Protein AF-A0A939KIR7-F1 (afdb_monomer_lite)

Radius of gyration: 14.76 Å; chains: 1; bounding box: 36×26×42 Å

pLDDT: mean 85.83, std 11.79, range [40.06, 96.12]

Sequence (122 aa):
MDHYVKINYIVDLPLNETLKGNFERYLEDIGKSREGYKNYLMEQFLKDSVRDLLEEIREDYRNFDGAFVLNMRNERIKGIFKSSMLVKASVDEPLRRKFFQRFTELTGGEDLRVEINLNCMI

Organism: NCBI:txid2817862

Foldseek 3Di:
DFDWAWAKKKKKAALDPLLQVQLCVVCVVVVNNVVPDDPVSVFVSLCVLCVVLQVVVCVVVVQWDFGWDWDDDDRMITTIGTTPDIDTPVSNPVSVVVSVVSSCVSRVNPDIDIDGDRPPDD

Secondary structure (DSSP, 8-state):
-PPEEEEEEEEEEE--HHHHHHHHHHHHHTT-GGG-S-HHHHHHHHHHTTHHHHHHHHHH-TT---EEEEEEETTEEEEEEEEEEEEEHHHHHHHHHHHHHHHHHHHTTSS-EEEE------

Structure (mmCIF, N/CA/C/O backbone):
data_AF-A0A939KIR7-F1
#
_entry.id   AF-A0A939KIR7-F1
#
loop_
_atom_site.group_PDB
_atom_site.id
_atom_site.type_symbol
_atom_site.label_atom_id
_atom_site.label_alt_id
_atom_site.label_comp_id
_atom_site.label_asym_id
_atom_site.label_entity_id
_atom_site.label_seq_id
_atom_site.pdbx_PDB_ins_code
_atom_site.Cartn_x
_atom_site.Cartn_y
_atom_site.Cartn_z
_atom_site.occupancy
_atom_site.B_iso_or_equiv
_atom_site.auth_seq_id
_atom_site.auth_comp_id
_atom_site.auth_asym_id
_atom_site.auth_atom_id
_atom_site.pdbx_PDB_model_num
ATOM 1 N N . MET A 1 1 ? 17.348 -7.433 -23.626 1.00 65.81 1 MET A N 1
ATOM 2 C CA . MET A 1 1 ? 17.065 -6.015 -23.327 1.00 65.81 1 MET A CA 1
ATOM 3 C C . MET A 1 1 ? 16.000 -5.985 -22.256 1.00 65.81 1 MET A C 1
ATOM 5 O O . MET A 1 1 ? 15.020 -6.706 -22.389 1.00 65.81 1 MET A O 1
ATOM 9 N N . ASP A 1 2 ? 16.232 -5.227 -21.192 1.00 79.06 2 ASP A N 1
ATOM 10 C CA . ASP A 1 2 ? 15.220 -4.982 -20.167 1.00 79.06 2 ASP A CA 1
ATOM 11 C C . ASP A 1 2 ? 14.223 -3.961 -20.727 1.00 79.06 2 ASP A C 1
ATOM 13 O O . ASP A 1 2 ? 14.640 -2.917 -21.232 1.00 79.06 2 ASP A O 1
ATOM 17 N N . HIS A 1 3 ? 12.939 -4.307 -20.750 1.00 84.81 3 HIS A N 1
ATOM 18 C CA . HIS A 1 3 ? 11.891 -3.447 -21.297 1.00 84.81 3 HIS A CA 1
ATOM 19 C C . HIS A 1 3 ? 11.282 -2.599 -20.182 1.00 84.81 3 HIS A C 1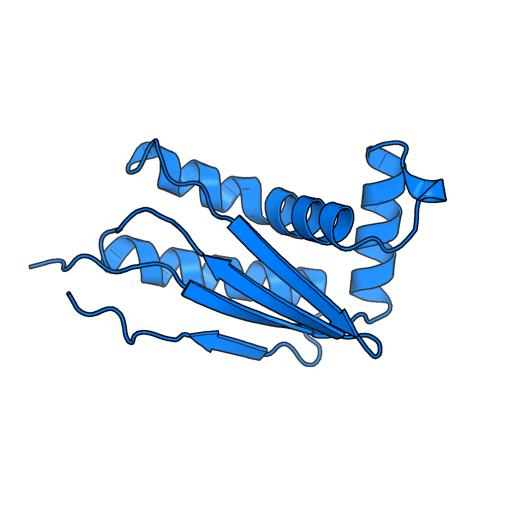
ATOM 21 O O . HIS A 1 3 ? 11.390 -2.935 -19.003 1.00 84.81 3 HIS A O 1
ATOM 27 N N . TYR A 1 4 ? 10.659 -1.483 -20.550 1.00 86.31 4 TYR A N 1
ATOM 28 C CA . TYR A 1 4 ? 9.996 -0.606 -19.594 1.00 86.31 4 TYR A CA 1
ATOM 29 C C . TYR A 1 4 ? 8.518 -0.974 -19.474 1.00 86.31 4 TYR A C 1
ATOM 31 O O . TYR A 1 4 ? 7.858 -1.256 -20.470 1.00 86.31 4 TYR A O 1
ATOM 39 N N . VAL A 1 5 ? 8.001 -0.959 -18.252 1.00 85.25 5 VAL A N 1
ATOM 40 C CA . VAL A 1 5 ? 6.625 -1.307 -17.905 1.00 85.25 5 VAL A CA 1
ATOM 41 C C . VAL A 1 5 ? 6.005 -0.215 -17.047 1.00 85.25 5 VAL A C 1
ATOM 43 O O . VAL A 1 5 ? 6.693 0.525 -16.337 1.00 85.25 5 VAL A O 1
ATOM 46 N N . LYS A 1 6 ? 4.677 -0.122 -17.096 1.00 86.19 6 LYS A N 1
ATOM 47 C CA . LYS A 1 6 ? 3.906 0.728 -16.192 1.00 86.19 6 LYS A CA 1
ATOM 48 C C . LYS A 1 6 ? 3.403 -0.093 -15.013 1.00 86.19 6 LYS A C 1
ATOM 50 O O . LYS A 1 6 ? 2.712 -1.089 -15.212 1.00 86.19 6 LYS A O 1
ATOM 55 N N . ILE A 1 7 ? 3.678 0.368 -13.797 1.00 87.06 7 ILE A N 1
ATOM 56 C CA . ILE A 1 7 ? 3.148 -0.265 -12.588 1.00 87.06 7 ILE A CA 1
ATOM 57 C C . ILE A 1 7 ? 1.664 0.086 -12.436 1.00 87.06 7 ILE A C 1
ATOM 59 O O . ILE A 1 7 ? 1.319 1.253 -12.237 1.00 87.06 7 ILE A O 1
ATOM 63 N N . ASN A 1 8 ? 0.810 -0.938 -12.527 1.00 87.56 8 ASN A N 1
ATOM 64 C CA . ASN A 1 8 ? -0.629 -0.898 -12.263 1.00 87.56 8 ASN A CA 1
ATOM 65 C C . ASN A 1 8 ? -1.050 -2.203 -11.563 1.00 87.56 8 ASN A C 1
ATOM 67 O O . ASN A 1 8 ? -1.301 -3.218 -12.218 1.00 87.56 8 ASN A O 1
ATOM 71 N N . TYR A 1 9 ? -1.133 -2.184 -10.236 1.00 87.88 9 TYR A N 1
ATOM 72 C CA . TYR A 1 9 ? -1.573 -3.327 -9.437 1.00 87.88 9 TYR A CA 1
ATOM 73 C C . TYR A 1 9 ? -2.995 -3.075 -8.949 1.00 87.88 9 TYR A C 1
ATOM 75 O O . TYR A 1 9 ? -3.258 -2.088 -8.262 1.00 87.88 9 TYR A O 1
ATOM 83 N N . ILE A 1 10 ? -3.930 -3.946 -9.314 1.00 86.75 10 ILE A N 1
ATOM 84 C CA . ILE A 1 10 ? -5.287 -3.913 -8.772 1.00 86.75 10 ILE A CA 1
ATOM 85 C C . ILE A 1 10 ? -5.221 -4.532 -7.387 1.00 86.75 10 ILE A C 1
ATOM 87 O O . ILE A 1 10 ? -4.639 -5.597 -7.212 1.00 86.75 10 ILE A O 1
ATOM 91 N N . VAL A 1 11 ? -5.817 -3.863 -6.412 1.00 87.25 11 VAL A N 1
ATOM 92 C CA . VAL A 1 11 ? -5.836 -4.303 -5.023 1.00 87.25 11 VAL A CA 1
ATOM 93 C C . VAL A 1 11 ? -7.286 -4.503 -4.607 1.00 87.25 11 VAL A C 1
ATOM 95 O O . VAL A 1 11 ? -8.101 -3.590 -4.741 1.00 87.25 11 VAL A O 1
ATOM 98 N N . ASP A 1 12 ? -7.605 -5.693 -4.113 1.00 89.94 12 ASP A N 1
ATOM 99 C CA . ASP A 1 12 ? -8.893 -6.045 -3.520 1.00 89.94 12 ASP A CA 1
ATOM 100 C C . ASP A 1 12 ? -8.630 -6.711 -2.162 1.00 89.94 12 ASP A C 1
ATOM 102 O O . ASP A 1 12 ? -8.223 -7.874 -2.091 1.00 89.94 12 ASP A O 1
ATOM 106 N N . LEU A 1 13 ? -8.798 -5.927 -1.093 1.00 90.38 13 LEU A N 1
ATOM 107 C CA . LEU A 1 13 ? -8.532 -6.320 0.293 1.00 90.38 13 LEU A CA 1
ATOM 108 C C . LEU A 1 13 ? -9.849 -6.511 1.050 1.00 90.38 13 LEU A C 1
ATOM 110 O O . LEU A 1 13 ? -10.738 -5.656 0.932 1.00 90.38 13 LEU A O 1
ATOM 114 N N . PRO A 1 14 ? -9.976 -7.549 1.890 1.00 90.25 14 PRO A N 1
ATOM 115 C CA . PRO A 1 14 ? -11.029 -7.584 2.890 1.00 90.25 14 PRO A CA 1
ATOM 116 C C . PRO A 1 14 ? -10.722 -6.572 3.999 1.00 90.25 14 PRO A C 1
ATOM 118 O O . PRO A 1 14 ? -9.600 -6.484 4.496 1.00 90.25 14 PRO A O 1
ATOM 121 N N . LEU A 1 15 ? -11.734 -5.822 4.426 1.00 89.25 15 LEU A N 1
ATOM 122 C CA . LEU A 1 15 ? -11.687 -5.005 5.636 1.00 89.25 15 LEU A CA 1
ATOM 123 C C . LEU A 1 15 ? -11.978 -5.903 6.848 1.00 89.25 15 LEU A C 1
ATOM 125 O O . LEU A 1 15 ? -12.980 -5.727 7.536 1.00 89.25 15 LEU A O 1
ATOM 129 N N . ASN A 1 16 ? -11.137 -6.914 7.061 1.00 91.12 16 ASN A N 1
ATOM 130 C CA . ASN A 1 16 ? -11.252 -7.824 8.197 1.00 91.12 16 ASN A CA 1
ATOM 131 C C . ASN A 1 16 ? -10.721 -7.179 9.489 1.00 91.12 16 ASN A C 1
ATOM 133 O O . ASN A 1 16 ? -10.157 -6.084 9.473 1.00 91.12 16 ASN A O 1
ATOM 137 N N . GLU A 1 17 ? -10.899 -7.863 10.618 1.00 91.88 17 GLU A N 1
ATOM 138 C CA . GLU A 1 17 ? -10.523 -7.341 11.938 1.00 91.88 17 GLU A CA 1
ATOM 139 C C . GLU A 1 17 ? -9.021 -7.029 12.050 1.00 91.88 17 GLU A C 1
ATOM 141 O O . GLU A 1 17 ? -8.638 -6.056 12.697 1.00 91.88 17 GLU A O 1
ATOM 146 N N . THR A 1 18 ? -8.161 -7.784 11.358 1.00 92.88 18 THR A N 1
ATOM 147 C CA . THR A 1 18 ? -6.719 -7.500 11.301 1.00 92.88 18 THR A CA 1
ATOM 148 C C . THR A 1 18 ? -6.436 -6.172 10.604 1.00 92.88 18 THR A C 1
ATOM 150 O O . THR A 1 18 ? -5.720 -5.329 11.152 1.00 92.88 18 THR A O 1
ATOM 153 N N . LEU A 1 19 ? -7.020 -5.946 9.422 1.00 92.69 19 LEU A N 1
ATOM 154 C CA . LEU A 1 19 ? -6.824 -4.701 8.684 1.00 92.69 19 LEU A CA 1
ATOM 155 C C . LEU A 1 19 ? -7.447 -3.505 9.416 1.00 92.69 19 LEU A C 1
ATOM 157 O O . LEU A 1 19 ? -6.821 -2.447 9.486 1.00 92.69 19 LEU A O 1
ATOM 161 N N . LYS A 1 20 ? -8.637 -3.687 10.004 1.00 92.81 20 LYS A N 1
ATOM 162 C CA . LYS A 1 20 ? -9.310 -2.692 10.855 1.00 92.81 20 LYS A CA 1
ATOM 163 C C . LYS A 1 20 ? -8.424 -2.286 12.032 1.00 92.81 20 LYS A C 1
ATOM 165 O O . LYS A 1 20 ? -8.115 -1.108 12.172 1.00 92.81 20 LYS A O 1
ATOM 170 N N . GLY A 1 21 ? -7.910 -3.250 12.797 1.00 94.00 21 GLY A N 1
ATOM 171 C CA . GLY A 1 21 ? -7.037 -2.972 13.941 1.00 94.00 21 GLY A CA 1
ATOM 172 C C . GLY A 1 21 ? -5.697 -2.331 13.554 1.00 94.00 21 GLY A C 1
ATOM 173 O O . GLY A 1 21 ? -5.176 -1.482 14.277 1.00 94.00 21 GLY A O 1
ATOM 174 N N . ASN A 1 22 ? -5.126 -2.685 12.398 1.00 94.44 22 ASN A N 1
ATOM 175 C CA . ASN A 1 22 ? -3.944 -1.998 11.865 1.00 94.44 22 ASN A CA 1
ATOM 176 C C . ASN A 1 22 ? -4.249 -0.538 11.502 1.00 94.44 22 ASN A C 1
ATOM 178 O O . ASN A 1 22 ? -3.464 0.356 11.819 1.00 94.44 22 ASN A O 1
ATOM 182 N N . PHE A 1 23 ? -5.395 -0.299 10.869 1.00 94.94 23 PHE A N 1
ATOM 183 C CA . PHE A 1 23 ? -5.815 1.035 10.466 1.00 94.94 23 PHE A CA 1
ATOM 184 C C . PHE A 1 23 ? -6.199 1.920 11.660 1.00 94.94 23 PHE A C 1
ATOM 186 O O . PHE A 1 23 ? -5.847 3.095 11.686 1.00 94.94 23 PHE A O 1
ATOM 193 N N . GLU A 1 24 ? -6.863 1.375 12.676 1.00 94.94 24 GLU A N 1
ATOM 194 C CA . GLU A 1 24 ? -7.224 2.108 13.895 1.00 94.94 24 GLU A CA 1
ATOM 195 C C . GLU A 1 24 ? -5.989 2.582 14.662 1.00 94.94 24 GLU A C 1
ATOM 197 O O . GLU A 1 24 ? -5.909 3.762 15.005 1.00 94.94 24 GLU A O 1
ATOM 202 N N . ARG A 1 25 ? -4.980 1.714 14.822 1.00 95.12 25 ARG A N 1
ATOM 203 C CA . ARG A 1 25 ? -3.680 2.102 15.397 1.00 95.12 25 ARG A CA 1
ATOM 204 C C . ARG A 1 25 ? -3.007 3.207 14.588 1.00 95.12 25 ARG A C 1
ATOM 206 O O . ARG A 1 25 ? -2.542 4.188 15.153 1.00 95.12 25 ARG A O 1
ATOM 213 N N . TYR A 1 26 ? -3.032 3.099 13.261 1.00 96.06 26 TYR A N 1
ATOM 214 C CA . TYR A 1 26 ? -2.517 4.156 12.393 1.00 96.06 26 TYR A CA 1
ATOM 215 C C . TYR A 1 26 ? -3.248 5.491 12.599 1.00 96.06 26 TYR A C 1
ATOM 217 O O . TYR A 1 26 ? -2.609 6.541 12.660 1.00 96.06 26 TYR A O 1
ATOM 225 N N . LEU A 1 27 ? -4.579 5.474 12.730 1.00 96.12 27 LEU A N 1
ATOM 226 C CA . LEU A 1 27 ? -5.352 6.685 13.005 1.00 96.12 27 LEU A CA 1
ATOM 227 C C . LEU A 1 27 ? -5.009 7.296 14.368 1.00 96.12 27 LEU A C 1
ATOM 229 O O . LEU A 1 27 ? -4.994 8.523 14.480 1.00 96.12 27 LEU A O 1
ATOM 233 N N . GLU A 1 28 ? -4.740 6.477 15.384 1.00 95.12 28 GLU A N 1
ATOM 234 C CA . GLU A 1 28 ? -4.248 6.935 16.689 1.00 95.12 28 GLU A CA 1
ATOM 235 C C . GLU A 1 28 ? -2.880 7.606 16.571 1.00 95.12 28 GLU A C 1
ATOM 237 O O . GLU A 1 28 ? -2.727 8.743 17.026 1.00 95.12 28 GLU A O 1
ATOM 242 N N . ASP A 1 29 ? -1.936 6.973 15.873 1.00 95.00 29 ASP A N 1
ATOM 243 C CA . ASP A 1 29 ? -0.572 7.479 15.688 1.00 95.00 29 ASP A CA 1
ATOM 244 C C . ASP A 1 29 ? -0.538 8.854 15.003 1.00 95.00 29 ASP A C 1
ATOM 246 O O . ASP A 1 29 ? 0.293 9.704 15.331 1.00 95.00 29 ASP A O 1
ATOM 250 N N . ILE A 1 30 ? -1.465 9.111 14.072 1.00 95.00 30 ILE A N 1
ATOM 251 C CA . ILE A 1 30 ? -1.565 10.399 13.366 1.00 95.00 30 ILE A CA 1
ATOM 252 C C . ILE A 1 30 ? -2.579 11.373 13.993 1.00 95.00 30 ILE A C 1
ATOM 254 O O . ILE A 1 30 ? -2.841 12.434 13.419 1.00 95.00 30 ILE A O 1
ATOM 258 N N . GLY A 1 31 ? -3.179 11.030 15.139 1.00 93.12 31 GLY A N 1
ATOM 259 C CA . GLY A 1 31 ? -4.130 11.884 15.861 1.00 93.12 31 GLY A CA 1
ATOM 260 C C . GLY A 1 31 ? -5.490 12.072 15.173 1.00 93.12 31 GLY A C 1
ATOM 261 O O . GLY A 1 31 ? -6.162 13.081 15.396 1.00 93.12 31 GLY A O 1
ATOM 262 N N . LYS A 1 32 ? -5.909 11.123 14.328 1.00 93.81 32 LYS A N 1
ATOM 263 C CA . LYS A 1 32 ? -7.142 11.169 13.517 1.00 93.81 32 LYS A CA 1
ATOM 264 C C . LYS A 1 32 ? -8.166 10.080 13.853 1.00 93.81 32 LYS A C 1
ATOM 266 O O . LYS A 1 32 ? -9.100 9.877 13.081 1.00 93.81 32 LYS A O 1
ATOM 271 N N . SER A 1 33 ? -8.083 9.425 15.012 1.00 89.00 33 SER A N 1
ATOM 272 C CA . SER A 1 33 ? -9.014 8.349 15.421 1.00 89.00 33 SER A CA 1
ATOM 273 C C . SER A 1 33 ? -10.496 8.728 15.320 1.00 89.00 33 SER A C 1
ATOM 275 O O . SER A 1 33 ? -11.339 7.892 15.014 1.00 89.00 33 SER A O 1
ATOM 277 N N . ARG A 1 34 ? -10.834 10.010 15.519 1.00 87.69 34 ARG A N 1
ATOM 278 C CA . ARG A 1 34 ? -12.218 10.517 15.431 1.00 87.69 34 ARG A CA 1
ATOM 279 C C . ARG A 1 34 ? -12.762 10.622 14.004 1.00 87.69 34 ARG A C 1
ATOM 281 O O . ARG A 1 34 ? -13.956 10.842 13.832 1.00 87.69 34 ARG A O 1
ATOM 288 N N . GLU A 1 35 ? -11.909 10.522 12.989 1.00 87.50 35 GLU A N 1
ATOM 289 C CA . GLU A 1 35 ? -12.314 10.654 11.588 1.00 87.50 35 GLU A CA 1
ATOM 290 C C . GLU A 1 35 ? -12.878 9.355 10.997 1.00 87.50 35 GLU A C 1
ATOM 292 O O . GLU A 1 35 ? -13.615 9.415 10.010 1.00 87.50 35 GLU A O 1
ATOM 297 N N . GLY A 1 36 ? -12.567 8.207 11.607 1.00 84.88 36 GLY A N 1
ATOM 298 C CA . GLY A 1 36 ? -13.019 6.889 11.170 1.00 84.88 36 GLY A CA 1
ATOM 299 C C . GLY A 1 36 ? -12.488 6.471 9.792 1.00 84.88 36 GLY A C 1
ATOM 300 O O . GLY A 1 36 ? -11.439 6.917 9.324 1.00 84.88 36 GLY A O 1
ATOM 301 N N . TYR A 1 37 ? -13.236 5.593 9.123 1.00 86.00 37 TYR A N 1
ATOM 302 C CA . TYR A 1 37 ? -12.857 4.963 7.856 1.00 86.00 37 TYR A CA 1
ATOM 303 C C . TYR A 1 37 ? -13.168 5.863 6.652 1.00 86.00 37 TYR A C 1
ATOM 305 O O . TYR A 1 37 ? -14.172 5.686 5.961 1.00 86.00 37 TYR A O 1
ATOM 313 N N . LYS A 1 38 ? -12.295 6.839 6.3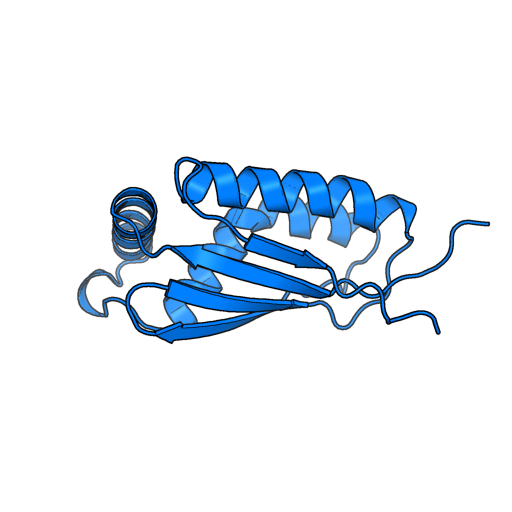81 1.00 89.56 38 LYS A N 1
ATOM 314 C CA . LYS A 1 38 ? -12.357 7.675 5.167 1.00 89.56 38 LYS A CA 1
ATOM 315 C C . LYS A 1 38 ? -11.391 7.172 4.096 1.00 89.56 38 LYS A C 1
ATOM 317 O O . LYS A 1 38 ? -10.252 6.835 4.406 1.00 89.56 38 LYS A O 1
ATOM 322 N N . ASN A 1 39 ? -11.804 7.220 2.826 1.00 89.81 39 ASN A N 1
ATOM 323 C CA . ASN A 1 39 ? -10.991 6.722 1.706 1.00 89.81 39 ASN A CA 1
ATOM 324 C C . ASN A 1 39 ? -9.589 7.343 1.653 1.00 89.81 39 ASN A C 1
ATOM 326 O O . ASN A 1 39 ? -8.626 6.603 1.527 1.00 89.81 39 ASN A O 1
ATOM 330 N N . TYR A 1 40 ? -9.446 8.666 1.805 1.00 91.12 40 TYR A N 1
ATOM 331 C CA . TYR A 1 40 ? -8.120 9.300 1.736 1.00 91.12 40 TYR A CA 1
ATOM 332 C C . TYR A 1 40 ? -7.200 8.896 2.899 1.00 91.12 40 TYR A C 1
ATOM 334 O O . TYR A 1 40 ? -5.986 8.862 2.729 1.00 91.12 40 TYR A O 1
ATOM 342 N N . LEU A 1 41 ? -7.759 8.583 4.077 1.00 93.56 41 LEU A N 1
ATOM 343 C CA . LEU A 1 41 ? -6.982 8.080 5.214 1.00 93.56 41 LEU A CA 1
ATOM 344 C C . LEU A 1 41 ? -6.541 6.645 4.959 1.00 93.56 41 LEU A C 1
ATOM 346 O O . LEU A 1 41 ? -5.399 6.306 5.242 1.00 93.56 41 LEU A O 1
ATOM 350 N N . MET A 1 42 ? -7.418 5.828 4.373 1.00 93.19 42 MET A N 1
ATOM 351 C CA . MET A 1 42 ? -7.074 4.477 3.943 1.00 93.19 42 MET A CA 1
ATOM 352 C C . MET A 1 42 ? -6.002 4.497 2.845 1.00 93.19 42 MET A C 1
ATOM 354 O O . MET A 1 42 ? -5.028 3.762 2.924 1.00 93.19 42 MET A O 1
ATOM 358 N N . GLU A 1 43 ? -6.122 5.378 1.850 1.00 93.75 43 GLU A N 1
ATOM 359 C CA . GLU A 1 43 ? -5.099 5.578 0.815 1.00 93.75 43 GLU A CA 1
ATOM 360 C C . GLU A 1 43 ? -3.751 5.969 1.420 1.00 93.75 43 GLU A C 1
ATOM 362 O O . GLU A 1 43 ? -2.722 5.414 1.033 1.00 93.75 43 GLU A O 1
ATOM 367 N N . GLN A 1 44 ? -3.757 6.892 2.386 1.00 93.69 44 GLN A N 1
ATOM 368 C CA . GLN A 1 44 ? -2.548 7.304 3.089 1.00 93.69 44 GLN A CA 1
ATOM 369 C C . GLN A 1 44 ? -1.949 6.143 3.892 1.00 93.69 44 GLN A C 1
ATOM 371 O O . GLN A 1 44 ? -0.761 5.875 3.761 1.00 93.69 44 GLN A O 1
ATOM 376 N N . PHE A 1 45 ? -2.774 5.403 4.633 1.00 95.00 45 PHE A N 1
ATOM 377 C CA . PHE A 1 45 ? -2.362 4.220 5.383 1.00 95.00 45 PHE A CA 1
ATOM 378 C C . PHE A 1 45 ? -1.720 3.156 4.486 1.00 95.00 45 PHE A C 1
ATOM 380 O O . PHE A 1 45 ? -0.600 2.723 4.759 1.00 95.00 45 PHE A O 1
ATOM 387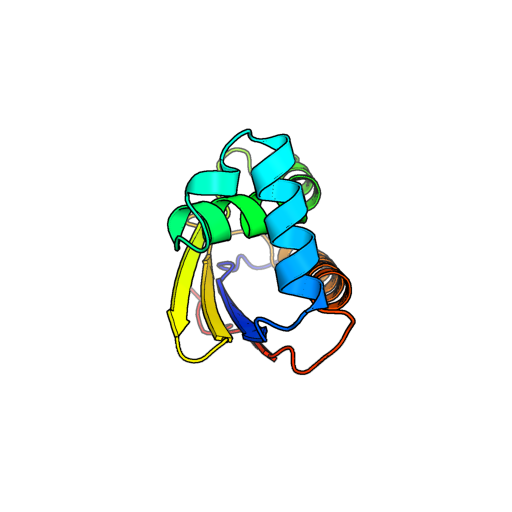 N N . LEU A 1 46 ? -2.375 2.763 3.385 1.00 93.44 46 LEU A N 1
ATOM 388 C CA . LEU A 1 46 ? -1.809 1.765 2.474 1.00 93.44 46 LEU A CA 1
ATOM 389 C C . LEU A 1 46 ? -0.522 2.283 1.821 1.00 93.44 46 LEU A C 1
ATOM 391 O O . LEU A 1 46 ? 0.423 1.514 1.665 1.00 93.44 46 LEU A O 1
ATOM 395 N N . LYS A 1 47 ? -0.436 3.578 1.492 1.00 93.25 47 LYS A N 1
ATOM 396 C CA . LYS A 1 47 ? 0.791 4.184 0.957 1.00 93.25 47 LYS A CA 1
ATOM 397 C C . LYS A 1 47 ? 1.935 4.174 1.968 1.00 93.25 47 LYS A C 1
ATOM 399 O O . LYS A 1 47 ? 3.044 3.780 1.615 1.00 93.25 47 LYS A O 1
ATOM 404 N N . ASP A 1 48 ? 1.665 4.572 3.205 1.00 94.50 48 ASP A N 1
ATOM 405 C CA . ASP A 1 48 ? 2.647 4.582 4.289 1.00 94.50 48 ASP A CA 1
ATOM 406 C C . ASP A 1 48 ? 3.115 3.155 4.610 1.00 94.50 48 ASP A C 1
ATOM 408 O O . ASP A 1 48 ? 4.303 2.933 4.845 1.00 94.50 48 ASP A O 1
ATOM 412 N N . SER A 1 49 ? 2.214 2.172 4.510 1.00 93.00 49 SER A N 1
ATOM 413 C CA . SER A 1 49 ? 2.520 0.758 4.738 1.00 93.00 49 SER A CA 1
ATOM 414 C C . SER A 1 49 ? 3.490 0.146 3.728 1.00 93.00 49 SER A C 1
ATOM 416 O O . SER A 1 49 ? 4.048 -0.904 4.018 1.00 93.00 49 SER A O 1
ATOM 418 N N . VAL A 1 50 ? 3.703 0.770 2.565 1.00 93.44 50 VAL A N 1
ATOM 419 C CA . VAL A 1 50 ? 4.672 0.331 1.541 1.00 93.44 50 VAL A CA 1
ATOM 420 C C . VAL A 1 50 ? 5.746 1.387 1.276 1.00 93.44 50 VAL A C 1
ATOM 422 O O . VAL A 1 50 ? 6.463 1.287 0.282 1.00 93.44 50 VAL A O 1
ATOM 425 N N . ARG A 1 51 ? 5.852 2.424 2.120 1.00 93.56 51 ARG A N 1
ATOM 426 C CA . ARG A 1 51 ? 6.714 3.591 1.874 1.00 93.56 51 ARG A CA 1
ATOM 427 C C . ARG A 1 51 ? 8.168 3.209 1.618 1.00 93.56 51 ARG A C 1
ATOM 429 O O . ARG A 1 51 ? 8.762 3.750 0.693 1.00 93.56 51 ARG A O 1
ATOM 436 N N . ASP A 1 52 ? 8.694 2.261 2.385 1.00 93.94 52 ASP A N 1
ATOM 437 C CA . ASP A 1 52 ? 10.046 1.719 2.234 1.00 93.94 52 ASP A CA 1
ATOM 438 C C . ASP A 1 52 ? 10.284 1.142 0.830 1.00 93.94 52 ASP A C 1
ATOM 440 O O . ASP A 1 52 ? 11.298 1.429 0.198 1.00 93.94 52 ASP A O 1
ATOM 444 N N . LEU A 1 53 ? 9.301 0.416 0.290 1.00 91.62 53 LEU A N 1
ATOM 445 C CA . LEU A 1 53 ? 9.366 -0.134 -1.067 1.00 91.62 53 LEU A CA 1
ATOM 446 C C . LEU A 1 53 ? 9.338 0.969 -2.134 1.00 91.62 53 LEU A C 1
ATOM 448 O O . LEU A 1 53 ? 9.990 0.860 -3.172 1.00 91.62 53 LEU A O 1
ATOM 452 N N . LEU A 1 54 ? 8.565 2.035 -1.897 1.00 91.69 54 LEU A N 1
ATOM 453 C CA . LEU A 1 54 ? 8.511 3.182 -2.809 1.00 91.69 54 LEU A CA 1
ATOM 454 C C . LEU A 1 54 ? 9.829 3.961 -2.801 1.00 91.69 54 LEU A C 1
ATOM 456 O O . LEU A 1 54 ? 10.238 4.473 -3.840 1.00 91.69 54 LEU A O 1
ATOM 460 N N . GLU A 1 55 ? 10.466 4.082 -1.638 1.00 92.31 55 GLU A N 1
ATOM 461 C CA . GLU A 1 55 ? 11.751 4.762 -1.471 1.00 92.31 55 GLU A CA 1
ATOM 462 C C . GLU A 1 55 ? 12.885 4.012 -2.174 1.00 92.31 55 GLU A C 1
ATOM 464 O O . GLU A 1 55 ? 13.635 4.653 -2.905 1.00 92.31 55 GLU A O 1
ATOM 469 N N . GLU A 1 56 ? 12.929 2.678 -2.076 1.00 91.69 56 GLU A N 1
ATOM 470 C CA . GLU A 1 56 ? 13.883 1.828 -2.814 1.00 91.69 56 GLU A CA 1
ATOM 471 C C . GLU A 1 56 ? 13.817 2.096 -4.327 1.00 91.69 56 GLU A C 1
ATOM 473 O O . GLU A 1 56 ? 14.831 2.292 -4.990 1.00 91.69 56 GLU A O 1
ATOM 478 N N . ILE A 1 57 ? 12.610 2.209 -4.888 1.00 90.69 57 ILE A N 1
ATOM 479 C CA . ILE A 1 57 ? 12.438 2.506 -6.319 1.00 90.69 57 ILE A CA 1
ATOM 480 C C . ILE A 1 57 ? 12.827 3.943 -6.653 1.00 90.69 57 ILE A C 1
ATOM 482 O O . ILE A 1 57 ? 13.308 4.212 -7.754 1.00 90.69 57 ILE A O 1
ATOM 486 N N . ARG A 1 58 ? 12.623 4.889 -5.733 1.00 92.62 58 ARG A N 1
ATOM 487 C CA . ARG A 1 58 ? 12.968 6.298 -5.961 1.00 92.62 58 ARG A CA 1
ATOM 488 C C . ARG A 1 58 ? 14.466 6.546 -6.070 1.00 92.62 58 ARG A C 1
ATOM 490 O O . ARG A 1 58 ? 14.834 7.579 -6.631 1.00 92.62 58 ARG A O 1
ATOM 497 N N . GLU A 1 59 ? 15.309 5.633 -5.594 1.00 91.38 59 GLU A N 1
ATOM 498 C CA . GLU A 1 59 ? 16.760 5.714 -5.798 1.00 91.38 59 GLU A CA 1
ATOM 499 C C . GLU A 1 59 ? 17.100 5.758 -7.296 1.00 91.38 59 GLU A C 1
ATOM 501 O O . GLU A 1 59 ? 17.845 6.638 -7.740 1.00 91.38 59 GLU A O 1
ATOM 506 N N .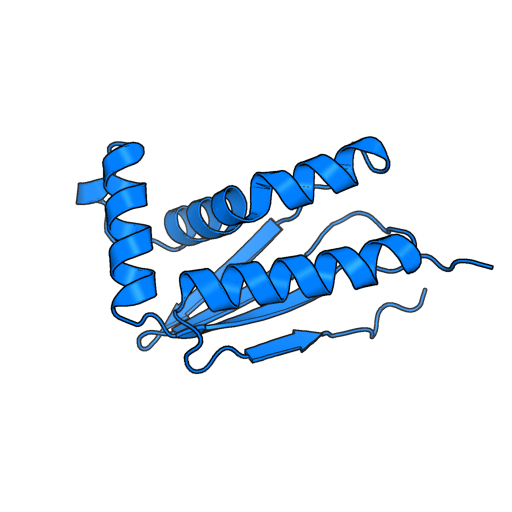 ASP A 1 60 ? 16.443 4.903 -8.084 1.00 90.31 60 ASP A N 1
ATOM 507 C CA . ASP A 1 60 ? 16.608 4.821 -9.539 1.00 90.31 60 ASP A CA 1
ATOM 508 C C . ASP A 1 60 ? 15.588 5.675 -10.315 1.00 90.31 60 ASP A C 1
ATOM 510 O O . ASP A 1 60 ? 15.877 6.186 -11.401 1.00 90.31 60 ASP A O 1
ATOM 514 N N . TYR A 1 61 ? 14.387 5.867 -9.761 1.00 90.19 61 TYR A N 1
ATOM 515 C CA . TYR A 1 61 ? 13.265 6.575 -10.384 1.00 90.19 61 TYR A CA 1
ATOM 516 C C . TYR A 1 61 ? 12.753 7.681 -9.462 1.00 90.19 61 TYR A C 1
ATOM 518 O O . TYR A 1 61 ? 11.662 7.591 -8.902 1.00 90.19 61 TYR A O 1
ATOM 526 N N . ARG A 1 62 ? 13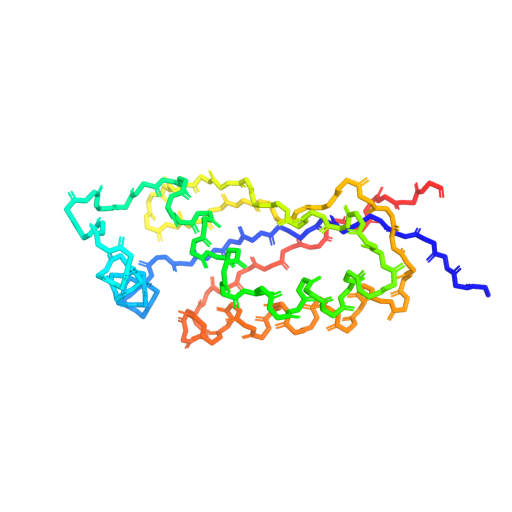.519 8.769 -9.328 1.00 87.75 62 ARG A N 1
ATOM 527 C CA . ARG A 1 62 ? 13.245 9.872 -8.377 1.00 87.75 62 ARG A CA 1
ATOM 528 C C . ARG A 1 62 ? 11.809 10.414 -8.379 1.00 87.75 62 ARG A C 1
ATOM 530 O O . ARG A 1 62 ? 11.330 10.859 -7.343 1.00 87.75 62 ARG A O 1
ATOM 537 N N . ASN A 1 63 ? 11.119 10.361 -9.518 1.00 86.44 63 ASN A N 1
ATOM 538 C CA . ASN A 1 63 ? 9.745 10.851 -9.675 1.00 86.44 63 ASN A CA 1
ATOM 539 C C . ASN A 1 63 ? 8.666 9.768 -9.466 1.00 86.44 63 ASN A C 1
ATOM 541 O O . ASN A 1 63 ? 7.508 9.987 -9.814 1.00 86.44 63 ASN A O 1
ATOM 545 N N . PHE A 1 64 ? 9.018 8.592 -8.940 1.00 89.06 64 PHE A N 1
ATOM 546 C CA . PHE A 1 64 ? 8.063 7.517 -8.679 1.00 89.06 64 PHE A CA 1
ATOM 547 C C . PHE A 1 64 ? 7.086 7.915 -7.560 1.00 89.06 64 PHE A C 1
ATOM 549 O O . PHE A 1 64 ? 7.445 8.069 -6.391 1.00 89.06 64 PHE A O 1
ATOM 556 N N . ASP A 1 65 ? 5.825 8.119 -7.923 1.00 86.31 65 ASP A N 1
ATOM 557 C CA . ASP A 1 65 ? 4.763 8.627 -7.053 1.00 86.31 65 ASP A CA 1
ATOM 558 C C . ASP A 1 65 ? 4.098 7.531 -6.210 1.00 86.31 65 ASP A C 1
ATOM 560 O O . ASP A 1 65 ? 3.919 7.728 -5.000 1.00 86.31 65 ASP A O 1
ATOM 564 N N . GLY A 1 66 ? 3.753 6.403 -6.841 1.00 86.81 66 GLY A N 1
ATOM 565 C CA . GLY A 1 66 ? 3.073 5.265 -6.221 1.00 86.81 66 GLY A CA 1
ATOM 566 C C . GLY A 1 66 ? 1.755 5.680 -5.563 1.00 86.81 66 GLY A C 1
ATOM 567 O O . GLY A 1 66 ? 1.675 5.825 -4.341 1.00 86.81 66 GLY A O 1
ATOM 568 N N . ALA A 1 67 ? 0.729 5.934 -6.372 1.00 89.56 67 ALA A N 1
ATOM 569 C CA . ALA A 1 67 ? -0.571 6.421 -5.925 1.00 89.56 67 ALA A CA 1
ATOM 570 C C . ALA A 1 67 ? -1.590 5.287 -5.784 1.00 89.56 67 ALA A C 1
ATOM 572 O O . ALA A 1 67 ? -1.698 4.429 -6.659 1.00 89.56 67 ALA A O 1
ATOM 573 N N . PHE A 1 68 ? -2.394 5.345 -4.726 1.00 91.19 68 PHE A N 1
ATOM 574 C CA . PHE A 1 68 ? -3.594 4.531 -4.581 1.00 91.19 68 PHE A CA 1
ATOM 575 C C . PHE A 1 68 ? -4.818 5.321 -5.041 1.00 91.19 68 PHE A C 1
ATOM 577 O O . PHE A 1 68 ? -4.911 6.523 -4.811 1.00 91.19 68 PHE A O 1
ATOM 584 N N . VAL A 1 69 ? -5.751 4.639 -5.697 1.00 89.00 69 VAL A N 1
ATOM 585 C CA . VAL A 1 69 ? -7.113 5.130 -5.930 1.00 89.00 69 VAL A CA 1
ATOM 586 C C . VAL A 1 69 ? -8.050 4.044 -5.445 1.00 89.00 69 VAL A C 1
ATOM 588 O O . VAL A 1 69 ? -8.107 2.978 -6.064 1.00 89.00 69 VAL A O 1
ATOM 591 N N . LEU A 1 70 ? -8.737 4.293 -4.330 1.00 90.81 70 LEU A N 1
ATOM 592 C CA . LEU A 1 70 ? -9.501 3.268 -3.623 1.00 90.81 70 LEU A CA 1
ATOM 593 C C . LEU A 1 70 ? -10.989 3.605 -3.539 1.00 90.81 70 LEU A C 1
ATOM 595 O O 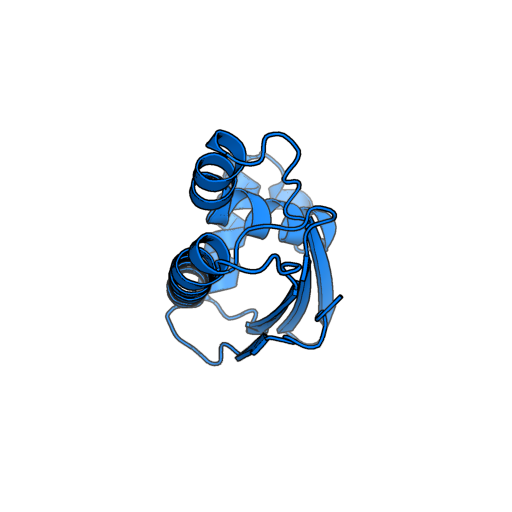. LEU A 1 70 ? -11.416 4.758 -3.486 1.00 90.81 70 LEU A O 1
ATOM 599 N N . ASN A 1 71 ? -11.788 2.552 -3.458 1.00 88.12 71 ASN A N 1
ATOM 600 C CA . ASN A 1 71 ? -13.196 2.602 -3.128 1.00 88.12 71 ASN A CA 1
ATOM 601 C C . ASN A 1 71 ? -13.484 1.545 -2.063 1.00 88.12 71 ASN A C 1
ATOM 603 O O . ASN A 1 71 ? -13.251 0.353 -2.278 1.00 88.12 71 ASN A O 1
ATOM 607 N N . MET A 1 72 ? -14.003 1.987 -0.921 1.00 87.81 72 MET A N 1
ATOM 608 C CA . MET A 1 72 ? -14.431 1.099 0.151 1.00 87.81 72 MET A CA 1
ATOM 609 C C . MET A 1 72 ? -15.935 0.864 0.051 1.00 87.81 72 MET A C 1
ATOM 611 O O . MET A 1 72 ? -16.725 1.807 0.124 1.00 87.81 72 MET A O 1
ATOM 615 N N . ARG A 1 73 ? -16.344 -0.392 -0.125 1.00 85.50 73 ARG A N 1
ATOM 616 C CA . ARG A 1 73 ? -17.755 -0.808 -0.140 1.00 85.50 73 ARG A CA 1
ATOM 617 C C . ARG A 1 73 ? -17.884 -2.204 0.448 1.00 85.50 73 ARG A C 1
ATOM 619 O O . ARG A 1 73 ? -17.067 -3.060 0.134 1.00 85.50 73 ARG A O 1
ATOM 626 N N . ASN A 1 74 ? -18.942 -2.437 1.226 1.00 81.50 74 ASN A N 1
ATOM 627 C CA . ASN A 1 74 ? -19.304 -3.754 1.768 1.00 81.50 74 ASN A CA 1
ATOM 628 C C . ASN A 1 74 ? -18.113 -4.483 2.417 1.00 81.50 74 ASN A C 1
ATOM 630 O O . ASN A 1 74 ? -17.799 -5.603 2.030 1.00 81.50 74 ASN A O 1
ATOM 634 N N . GLU A 1 75 ? -17.414 -3.807 3.335 1.00 84.50 75 GLU A N 1
ATOM 635 C CA . GLU A 1 75 ? -16.240 -4.355 4.039 1.00 84.50 75 GLU A CA 1
ATOM 636 C C . GLU A 1 75 ? -15.112 -4.839 3.114 1.00 84.50 75 GLU A C 1
ATOM 638 O O . GLU A 1 75 ? -14.331 -5.719 3.463 1.00 84.50 75 GLU A O 1
ATOM 643 N N . ARG A 1 76 ? -14.995 -4.253 1.921 1.00 88.56 76 ARG A N 1
ATOM 644 C CA . ARG A 1 76 ? -13.870 -4.482 1.017 1.00 88.56 76 ARG A CA 1
ATOM 645 C C . ARG A 1 76 ? -13.300 -3.172 0.516 1.00 88.56 76 ARG A C 1
ATOM 647 O O . ARG A 1 76 ? -14.030 -2.207 0.278 1.00 88.56 76 ARG A O 1
ATOM 654 N N . ILE A 1 77 ? -11.993 -3.171 0.309 1.00 90.12 77 ILE A N 1
ATOM 655 C CA . ILE A 1 77 ? -11.247 -2.077 -0.297 1.00 90.12 77 ILE A CA 1
ATOM 656 C C . ILE A 1 77 ? -10.860 -2.536 -1.692 1.00 90.12 77 ILE A C 1
ATOM 658 O O . ILE A 1 77 ? -10.050 -3.446 -1.836 1.00 90.12 77 ILE A O 1
ATOM 662 N N . LYS A 1 78 ? -11.427 -1.903 -2.718 1.00 90.88 78 LYS A N 1
ATOM 663 C CA . LYS A 1 78 ? -11.065 -2.168 -4.112 1.00 90.88 78 LYS A CA 1
ATOM 664 C C . LYS A 1 78 ? -10.437 -0.939 -4.725 1.00 90.88 78 LYS A C 1
ATOM 666 O O . LYS A 1 78 ? -10.972 0.159 -4.592 1.00 90.88 78 LYS A O 1
ATOM 671 N N . GLY A 1 79 ? -9.339 -1.113 -5.436 1.00 88.25 79 GLY A N 1
ATOM 672 C CA . GLY A 1 79 ? -8.671 0.009 -6.061 1.00 88.25 79 GLY A CA 1
ATOM 673 C C . GLY A 1 79 ? -7.474 -0.381 -6.895 1.00 88.25 79 GLY A C 1
ATOM 674 O O . GLY A 1 79 ? -7.260 -1.548 -7.212 1.00 88.25 79 GLY A O 1
ATOM 675 N N . ILE A 1 80 ? -6.709 0.632 -7.279 1.00 89.75 80 ILE A N 1
ATOM 676 C CA . ILE A 1 80 ? -5.517 0.466 -8.104 1.00 89.75 80 ILE A CA 1
ATOM 677 C C . ILE A 1 80 ? -4.368 1.218 -7.448 1.00 89.75 80 ILE A C 1
ATOM 679 O O . ILE A 1 80 ? -4.488 2.413 -7.168 1.00 89.75 80 ILE A O 1
ATOM 683 N N . PHE A 1 81 ? -3.254 0.521 -7.247 1.00 90.38 81 PHE A N 1
ATOM 684 C CA . PHE A 1 81 ? -1.947 1.121 -7.049 1.00 90.38 81 PHE A CA 1
ATOM 685 C C . PHE A 1 81 ? -1.305 1.359 -8.412 1.00 90.38 81 PHE A C 1
ATOM 687 O O . PHE A 1 81 ? -1.148 0.431 -9.206 1.00 90.38 81 PHE A O 1
ATOM 694 N N . LYS A 1 82 ? -0.957 2.605 -8.709 1.00 89.62 82 LYS A N 1
ATOM 695 C CA . LYS A 1 82 ? -0.424 3.000 -10.012 1.00 89.62 82 LYS A CA 1
ATOM 696 C C . LYS A 1 82 ? 0.717 3.987 -9.874 1.00 89.62 82 LYS A C 1
ATOM 698 O O . LYS A 1 82 ? 0.759 4.765 -8.923 1.00 89.62 82 LYS A O 1
ATOM 703 N N . SER A 1 83 ? 1.582 4.015 -10.882 1.00 88.69 83 SER A N 1
ATOM 704 C CA . SER A 1 83 ? 2.530 5.111 -11.065 1.00 88.69 83 SER A CA 1
ATOM 705 C C . SER A 1 83 ? 2.353 5.811 -12.407 1.00 88.69 83 SER A C 1
ATOM 707 O O . SER A 1 83 ? 1.917 5.220 -13.401 1.00 88.69 83 SER A O 1
ATOM 709 N N . SER A 1 84 ? 2.679 7.101 -12.430 1.00 86.44 84 SER A N 1
ATOM 710 C CA . SER A 1 84 ? 2.823 7.877 -13.663 1.00 86.44 84 SER A CA 1
ATOM 711 C C . SER A 1 84 ? 4.109 7.545 -14.435 1.00 86.44 84 SER A C 1
ATOM 713 O O . SER A 1 84 ? 4.154 7.769 -15.644 1.00 86.44 84 SER A O 1
ATOM 715 N N . MET A 1 85 ? 5.116 6.965 -13.774 1.00 86.75 85 MET A N 1
ATOM 716 C CA . MET A 1 85 ? 6.424 6.648 -14.352 1.00 86.75 85 MET A CA 1
ATOM 717 C C . MET A 1 85 ? 6.475 5.233 -14.941 1.00 86.75 85 MET A C 1
ATOM 719 O O . MET A 1 85 ? 5.848 4.304 -14.428 1.00 86.75 85 MET A O 1
ATOM 723 N N . LEU A 1 86 ? 7.271 5.065 -16.001 1.00 88.69 86 LEU A N 1
ATOM 724 C CA . LEU A 1 86 ? 7.670 3.749 -16.498 1.00 88.69 86 LEU A CA 1
ATOM 725 C C . LEU A 1 86 ? 8.947 3.300 -15.783 1.00 88.69 86 LEU A C 1
ATOM 727 O O . LEU A 1 86 ? 9.887 4.085 -15.641 1.00 88.69 86 LEU A O 1
ATOM 731 N N . VAL A 1 87 ? 8.989 2.037 -15.370 1.00 87.94 87 VAL A N 1
ATOM 732 C CA . VAL A 1 87 ? 10.152 1.412 -14.727 1.00 87.94 87 VAL A CA 1
ATOM 733 C C . VAL A 1 87 ? 10.640 0.235 -15.554 1.00 87.94 87 VAL A C 1
ATOM 735 O O . VAL A 1 87 ? 9.897 -0.304 -16.365 1.00 87.94 87 VAL A O 1
ATOM 738 N N . LYS A 1 88 ? 11.885 -0.186 -15.363 1.00 89.75 88 LYS A N 1
ATOM 739 C CA . LYS A 1 88 ? 12.387 -1.439 -15.934 1.00 89.75 88 LYS A CA 1
ATOM 740 C C . LYS A 1 88 ? 11.583 -2.636 -15.415 1.00 89.75 88 LYS A C 1
ATOM 742 O O . LYS A 1 88 ? 11.255 -2.691 -14.230 1.00 89.75 88 LYS A O 1
ATOM 747 N N . ALA A 1 89 ? 11.325 -3.621 -16.270 1.00 86.06 89 ALA A N 1
ATOM 748 C CA . ALA A 1 89 ? 10.622 -4.847 -15.896 1.00 86.06 89 ALA A CA 1
ATOM 749 C C . ALA A 1 89 ? 11.347 -5.613 -14.775 1.00 86.06 89 ALA A C 1
ATOM 751 O O . ALA A 1 89 ? 10.698 -6.185 -13.901 1.00 86.06 89 ALA A O 1
ATOM 752 N N . SER A 1 90 ? 12.683 -5.552 -14.742 1.00 87.31 90 SER A N 1
ATOM 753 C CA . SER A 1 90 ? 13.491 -6.106 -13.644 1.00 87.31 90 SER A CA 1
ATOM 754 C C . SER A 1 90 ? 13.218 -5.479 -12.268 1.00 87.31 90 SER A C 1
ATOM 756 O O . SER A 1 90 ? 13.488 -6.118 -11.254 1.00 87.31 90 SER A O 1
ATOM 758 N N . VAL A 1 91 ? 12.666 -4.262 -12.220 1.00 88.31 91 VAL A N 1
ATOM 759 C CA . VAL A 1 91 ? 12.289 -3.555 -10.982 1.00 88.31 91 VAL A CA 1
ATOM 760 C C . VAL A 1 91 ? 10.849 -3.881 -10.575 1.00 88.31 91 VAL A C 1
ATOM 762 O O . VAL A 1 91 ? 10.562 -4.007 -9.385 1.00 88.31 91 VAL A O 1
ATOM 765 N N . ASP A 1 92 ? 9.949 -4.075 -11.548 1.00 86.12 92 ASP A N 1
ATOM 766 C CA . ASP A 1 92 ? 8.545 -4.434 -11.296 1.00 86.12 92 ASP A CA 1
ATOM 767 C C . ASP A 1 92 ? 8.409 -5.759 -10.543 1.00 86.12 92 ASP A C 1
ATOM 769 O O . ASP A 1 92 ? 7.699 -5.831 -9.543 1.00 86.12 92 ASP A O 1
ATOM 773 N N . GLU A 1 93 ? 9.076 -6.821 -10.999 1.00 82.75 93 GLU A N 1
ATOM 774 C CA . GLU A 1 93 ? 8.818 -8.156 -10.457 1.00 82.75 93 GLU A CA 1
ATOM 775 C C . GLU A 1 93 ? 9.168 -8.292 -8.957 1.00 82.75 93 GLU A C 1
ATOM 777 O O . GLU A 1 93 ? 8.319 -8.785 -8.200 1.00 82.75 93 GLU A O 1
ATOM 782 N N . PRO A 1 94 ? 10.348 -7.849 -8.475 1.00 87.88 94 PRO A N 1
ATOM 783 C CA . PRO A 1 94 ? 10.657 -7.845 -7.047 1.00 87.88 94 PRO A CA 1
ATOM 784 C C . PRO A 1 94 ? 9.709 -6.953 -6.243 1.00 87.88 94 PRO A C 1
ATOM 786 O O . PRO A 1 94 ? 9.228 -7.379 -5.189 1.00 87.88 94 PRO A O 1
ATOM 789 N N . LEU A 1 95 ? 9.390 -5.754 -6.749 1.00 87.75 95 LEU A N 1
ATOM 790 C CA . LEU A 1 95 ? 8.450 -4.844 -6.095 1.00 87.75 95 LEU A CA 1
ATOM 791 C C . LEU A 1 95 ? 7.094 -5.511 -5.908 1.00 87.75 95 LEU A C 1
ATOM 793 O O . LEU A 1 95 ? 6.549 -5.510 -4.809 1.00 87.75 95 LEU A O 1
ATOM 797 N N . ARG A 1 96 ? 6.558 -6.103 -6.972 1.00 86.06 96 ARG A N 1
ATOM 798 C CA . ARG A 1 96 ? 5.245 -6.742 -6.984 1.00 86.06 96 ARG A CA 1
ATOM 799 C C . ARG A 1 96 ? 5.138 -7.847 -5.942 1.00 86.06 96 ARG A C 1
ATOM 801 O O . ARG A 1 96 ? 4.123 -7.944 -5.255 1.00 86.06 96 ARG A O 1
ATOM 808 N N . ARG A 1 97 ? 6.192 -8.655 -5.787 1.00 87.31 97 ARG A N 1
ATOM 809 C CA . ARG A 1 97 ? 6.262 -9.700 -4.753 1.00 87.31 97 ARG A CA 1
ATOM 810 C C . ARG A 1 97 ? 6.270 -9.100 -3.346 1.00 87.31 97 ARG A C 1
ATOM 812 O O . ARG A 1 97 ? 5.468 -9.524 -2.517 1.00 87.31 97 ARG A O 1
ATOM 819 N N . LYS A 1 98 ? 7.115 -8.091 -3.093 1.00 91.12 98 LYS A N 1
ATOM 820 C CA . LYS A 1 98 ? 7.173 -7.396 -1.792 1.00 91.12 98 LYS A CA 1
ATOM 821 C C . LYS A 1 98 ? 5.843 -6.704 -1.461 1.00 91.12 98 LYS A C 1
ATOM 823 O O . LYS A 1 98 ? 5.378 -6.775 -0.329 1.00 91.12 98 LYS A O 1
ATOM 828 N N . PHE A 1 99 ? 5.202 -6.097 -2.458 1.00 89.69 99 PHE A N 1
ATOM 829 C CA . PHE A 1 99 ? 3.892 -5.459 -2.343 1.00 89.69 99 PHE A CA 1
ATOM 830 C C . PHE A 1 99 ? 2.819 -6.481 -1.949 1.00 89.69 99 PHE A C 1
ATOM 832 O O . PHE A 1 99 ? 2.125 -6.290 -0.954 1.00 89.69 99 PHE A O 1
ATOM 839 N N . PHE A 1 100 ? 2.728 -7.604 -2.671 1.00 88.06 100 PHE A N 1
ATOM 840 C CA . PHE A 1 100 ? 1.797 -8.687 -2.344 1.00 88.06 100 PHE A CA 1
ATOM 841 C C . PHE A 1 100 ? 2.016 -9.227 -0.925 1.00 88.06 100 PHE A C 1
ATOM 843 O O . PHE A 1 100 ? 1.055 -9.385 -0.171 1.00 88.06 100 PHE A O 1
ATOM 850 N N . GLN A 1 101 ? 3.272 -9.451 -0.533 1.00 90.12 101 GLN A N 1
ATOM 851 C CA . GLN A 1 101 ? 3.610 -9.900 0.814 1.00 90.12 101 GLN A CA 1
ATOM 852 C C . GLN A 1 101 ? 3.165 -8.888 1.880 1.00 90.12 101 GLN A C 1
ATOM 854 O O . GLN A 1 101 ? 2.509 -9.282 2.842 1.00 90.12 101 GLN A O 1
ATOM 859 N N . ARG A 1 102 ? 3.429 -7.588 1.685 1.00 90.88 102 ARG A N 1
ATOM 860 C CA . ARG A 1 102 ? 3.026 -6.541 2.638 1.00 90.88 102 ARG A CA 1
ATOM 861 C C . ARG A 1 102 ? 1.511 -6.519 2.849 1.00 90.88 102 ARG A C 1
ATOM 863 O O . ARG A 1 102 ? 1.061 -6.468 3.988 1.00 90.88 102 ARG A O 1
ATOM 870 N N . PHE A 1 103 ? 0.710 -6.621 1.785 1.00 89.50 103 PHE A N 1
ATOM 871 C CA . PHE A 1 103 ? -0.753 -6.670 1.935 1.00 89.50 103 PHE A CA 1
ATOM 872 C C . PHE A 1 103 ? -1.260 -7.987 2.516 1.00 89.50 103 PHE A C 1
ATOM 874 O O . PHE A 1 103 ? -2.253 -7.981 3.241 1.00 89.50 103 PHE A O 1
ATOM 881 N N . THR A 1 104 ? -0.566 -9.095 2.261 1.00 89.19 104 THR A N 1
ATOM 882 C CA . THR A 1 104 ? -0.847 -10.376 2.923 1.00 89.19 104 THR A CA 1
ATOM 883 C C . THR A 1 104 ? -0.652 -10.239 4.435 1.00 89.19 104 THR A C 1
ATOM 885 O O . THR A 1 104 ? -1.534 -10.604 5.202 1.00 89.19 104 THR A O 1
ATOM 888 N N . GLU A 1 105 ? 0.452 -9.636 4.878 1.00 90.38 105 GLU A N 1
ATOM 889 C CA . GLU A 1 105 ? 0.730 -9.390 6.301 1.00 90.38 105 GLU A CA 1
ATOM 890 C C . GLU A 1 105 ? -0.292 -8.427 6.929 1.00 90.38 105 GLU A C 1
ATOM 892 O O . GLU A 1 105 ? -0.826 -8.704 8.003 1.00 90.38 105 GLU A O 1
ATOM 897 N N . LEU A 1 106 ? -0.634 -7.334 6.236 1.00 89.06 106 LEU A N 1
ATOM 898 C CA . LEU A 1 106 ? -1.618 -6.344 6.701 1.00 89.06 106 LEU A CA 1
ATOM 899 C C . LEU A 1 106 ? -3.026 -6.913 6.894 1.00 89.06 106 LEU A C 1
ATOM 901 O O . LEU A 1 106 ? -3.771 -6.411 7.738 1.00 89.06 106 LEU A O 1
ATOM 905 N N . THR A 1 107 ? -3.390 -7.917 6.098 1.00 88.88 107 THR A N 1
ATOM 906 C CA . THR A 1 107 ? -4.705 -8.576 6.125 1.00 88.88 107 THR A CA 1
ATOM 907 C C . THR A 1 107 ? -4.697 -9.885 6.913 1.00 88.88 107 THR A C 1
ATOM 909 O O . THR A 1 107 ? -5.744 -10.506 7.052 1.00 88.88 107 THR A O 1
ATOM 912 N N . GLY A 1 108 ? -3.550 -10.337 7.431 1.00 85.81 108 GLY A N 1
ATOM 913 C CA . GLY A 1 108 ? -3.447 -11.638 8.101 1.00 85.81 108 GLY A CA 1
ATOM 914 C C . GLY A 1 108 ? -3.562 -12.845 7.157 1.00 85.81 108 GLY A C 1
ATOM 915 O O . GLY A 1 108 ? -3.803 -13.957 7.615 1.00 85.81 108 GLY A O 1
ATOM 916 N N . GLY A 1 109 ? -3.379 -12.644 5.848 1.00 74.81 109 GLY A N 1
ATOM 917 C CA . GLY A 1 109 ? -3.372 -13.702 4.834 1.00 74.81 109 GLY A CA 1
ATOM 918 C C . GLY A 1 109 ? -4.741 -14.115 4.290 1.00 74.81 109 GLY A C 1
ATOM 919 O O . GLY A 1 109 ? -4.816 -15.052 3.496 1.00 74.81 109 GLY A O 1
ATOM 920 N N . GLU A 1 110 ? -5.815 -13.431 4.678 1.00 65.75 110 GLU A N 1
ATOM 921 C CA . GLU A 1 110 ? -7.179 -13.767 4.264 1.00 65.75 110 GLU A CA 1
ATOM 922 C C . GLU A 1 110 ? -7.600 -13.037 2.976 1.00 65.75 110 GLU A C 1
ATOM 924 O O . GLU A 1 110 ? -7.433 -11.828 2.855 1.00 65.75 110 GLU A O 1
ATOM 929 N N . ASP A 1 111 ? -8.177 -13.784 2.024 1.00 63.94 111 ASP A N 1
ATOM 930 C CA . ASP A 1 111 ? -8.990 -13.316 0.878 1.00 63.94 111 ASP A CA 1
ATOM 931 C C . ASP A 1 111 ? -8.475 -12.080 0.096 1.00 63.94 111 ASP A C 1
ATOM 933 O O . ASP A 1 111 ? -9.247 -11.245 -0.397 1.00 63.94 111 ASP A O 1
ATOM 937 N N . LEU A 1 112 ? -7.148 -11.985 -0.040 1.00 69.19 112 LEU A N 1
ATOM 938 C CA . LEU A 1 112 ? -6.439 -11.000 -0.853 1.00 69.19 112 LEU A CA 1
ATOM 939 C C . LEU A 1 112 ? -6.532 -11.363 -2.339 1.00 69.19 112 LEU A C 1
ATOM 941 O O . LEU A 1 112 ? -6.091 -12.439 -2.753 1.00 69.19 112 LEU A O 1
ATOM 945 N N . ARG A 1 113 ? -7.008 -10.432 -3.173 1.00 67.06 113 ARG A N 1
ATOM 946 C CA . ARG A 1 113 ? -6.853 -10.530 -4.631 1.00 67.06 113 ARG A CA 1
ATOM 947 C C . ARG A 1 113 ? -6.045 -9.350 -5.147 1.00 67.06 113 ARG A C 1
ATOM 949 O O . ARG A 1 113 ? -6.457 -8.198 -5.029 1.00 67.06 113 ARG A O 1
ATOM 956 N N . VAL A 1 114 ? -4.895 -9.656 -5.742 1.00 62.19 114 VAL A N 1
ATOM 957 C CA . VAL A 1 114 ? -4.093 -8.687 -6.490 1.00 62.19 114 VAL A CA 1
ATOM 958 C C . VAL A 1 114 ? -4.112 -9.101 -7.953 1.00 62.19 114 VAL A C 1
ATOM 960 O O . VAL A 1 114 ? -3.462 -10.072 -8.334 1.00 62.19 114 VAL A O 1
ATOM 963 N N . GLU A 1 115 ? -4.895 -8.395 -8.768 1.00 62.62 115 GLU A N 1
ATOM 964 C CA . GLU A 1 115 ? -4.914 -8.607 -10.218 1.00 62.62 115 GLU A CA 1
ATOM 965 C C . GLU A 1 115 ? -3.907 -7.667 -10.885 1.00 62.62 115 GLU A C 1
ATOM 967 O O . GLU A 1 115 ? -3.832 -6.473 -10.592 1.00 62.62 115 GLU A O 1
ATOM 972 N N . ILE A 1 116 ? -3.092 -8.206 -11.785 1.00 56.88 116 ILE A N 1
ATOM 973 C CA . ILE A 1 116 ? -2.009 -7.454 -12.416 1.00 56.88 116 ILE A CA 1
ATOM 974 C C . ILE A 1 116 ? -2.402 -7.239 -13.868 1.00 56.88 116 ILE A C 1
ATOM 976 O O . ILE A 1 116 ? -2.411 -8.179 -14.663 1.00 56.88 116 ILE A O 1
ATOM 980 N N . ASN A 1 117 ? -2.730 -6.000 -14.225 1.00 54.62 117 ASN A N 1
ATOM 981 C CA . ASN A 1 117 ? -3.011 -5.674 -15.613 1.00 54.62 117 ASN A CA 1
ATOM 982 C C . ASN A 1 117 ? -1.697 -5.303 -16.311 1.00 54.62 117 ASN A C 1
ATOM 984 O O . ASN A 1 117 ? -1.286 -4.144 -16.314 1.00 54.62 117 ASN A O 1
ATOM 988 N N . LEU A 1 118 ? -1.029 -6.306 -16.887 1.00 51.12 118 LEU A N 1
ATOM 989 C CA . LEU A 1 118 ? 0.204 -6.134 -17.666 1.00 51.12 118 LEU A CA 1
ATOM 990 C C . LEU A 1 118 ? -0.042 -5.531 -19.066 1.00 51.12 118 LEU A C 1
ATOM 992 O O . LEU A 1 118 ? 0.893 -5.438 -19.854 1.00 51.12 118 LEU A O 1
ATOM 996 N N . ASN A 1 119 ? -1.263 -5.082 -19.395 1.00 41.22 119 ASN A N 1
ATOM 997 C CA . ASN A 1 119 ? -1.618 -4.565 -20.728 1.00 41.22 119 ASN A CA 1
ATOM 998 C C . ASN A 1 119 ? -0.935 -3.247 -21.144 1.00 41.22 119 ASN A C 1
ATOM 1000 O O . ASN A 1 119 ? -1.314 -2.660 -22.153 1.00 41.22 119 ASN A O 1
ATOM 1004 N N . CYS A 1 120 ? 0.076 -2.759 -20.429 1.00 41.94 120 CYS A N 1
ATOM 1005 C CA . CYS A 1 120 ? 0.866 -1.620 -20.888 1.00 41.94 120 CYS A CA 1
ATOM 1006 C C . CYS A 1 120 ? 2.204 -2.091 -21.466 1.00 41.94 120 CYS A C 1
ATOM 1008 O O . CYS A 1 120 ? 3.259 -1.806 -20.907 1.00 41.94 120 CYS A O 1
ATOM 1010 N N . MET A 1 121 ? 2.134 -2.791 -22.603 1.00 40.06 121 MET A N 1
ATOM 1011 C CA . MET A 1 121 ? 3.188 -2.716 -23.614 1.00 40.06 121 MET A CA 1
ATOM 1012 C C . MET A 1 121 ? 2.986 -1.393 -24.364 1.00 40.06 121 MET A C 1
ATOM 1014 O O . MET A 1 121 ? 1.932 -1.199 -24.972 1.00 40.06 121 MET A O 1
ATOM 1018 N N . ILE A 1 122 ? 3.949 -0.476 -24.278 1.00 41.94 122 ILE A N 1
ATOM 1019 C CA . ILE A 1 122 ? 4.144 0.560 -25.302 1.00 41.94 122 ILE A CA 1
ATOM 1020 C C . ILE A 1 122 ? 5.403 0.170 -26.061 1.00 41.94 122 ILE A C 1
ATOM 1022 O O . ILE A 1 122 ? 6.402 -0.137 -25.370 1.00 41.94 122 ILE A O 1
#